Protein AF-A0A7G2CR40-F1 (afdb_monomer)

pLDDT: mean 82.31, std 11.72, range [41.19, 93.94]

Sequence (150 aa):
MSWVCADCEYENEEADATCAACEAPKPVAAPTAEDDEYHQFKVGEILECADVPNAKLKHLKVRVEAETVLDVVTAATNVAVGQRVVIACEGAVVKGETVVKTNVKGVPSRGMVCDSTMLGWAGGGAGAAVVLPDSYAIGTRPPASRPRPQ

Radius of gyration: 20.66 Å; Cα contacts (8 Å, |Δi|>4): 324; chains: 1; bounding box: 52×28×54 Å

Solvent-accessible surface area (backbone atoms only — not comparable to full-atom values): 8732 Å² total; per-residue (Å²): 108,74,45,66,36,92,89,73,67,47,79,32,56,62,86,46,67,39,34,88,86,75,66,46,67,52,85,66,70,72,82,74,80,79,82,50,81,58,45,54,33,23,21,18,33,24,73,39,74,44,75,40,86,99,49,86,34,31,40,30,36,28,32,36,39,100,88,44,71,38,42,28,53,36,69,36,80,76,68,55,63,78,39,30,30,38,32,30,27,60,72,8,50,51,91,86,43,68,37,61,69,45,68,61,94,86,42,66,16,52,33,41,68,34,21,28,60,61,65,70,25,80,85,68,52,82,66,37,47,36,74,50,66,94,84,62,61,62,46,34,71,62,72,89,52,69,80,73,85,129

InterPro domains:
  IPR001876 Zinc finger, RanBP2-type [PS01358] (3-22)
  IPR001876 Zinc finger, RanBP2-type [PS50199] (1-28)
  IPR002547 tRNA-binding domain [PF01588] (41-139)
  IPR002547 tRNA-binding domain [PS50886] (35-143)
  IPR012340 Nucleic acid-binding, OB-fold [G3DSA:2.40.50.140] (36-145)
  IPR012340 Nucleic acid-binding, OB-fold [SSF50249] (38-141)
  IPR033714 Phenylalanly tRNA synthetase, tRNA-binding-domain [cd02796] (41-140)

Foldseek 3Di:
DWDADPVPRDTHDPPDQADPPPRHGGPPPPPDCPPPLQVQKWWWFFADWAQDPPDCKIWTFTHQDPPDTFTAIANAPQDDHGWIFIWRFQQRAFPNDGDHFDQDPNGTHRTYQDFCVSLVEDDGDPRHTQTDDPVDDRNDTDDSYRDDDD

Structure (mmCIF, N/CA/C/O backbone):
data_AF-A0A7G2CR40-F1
#
_entry.id   AF-A0A7G2CR40-F1
#
loop_
_atom_site.group_PDB
_atom_site.id
_atom_site.type_symbol
_atom_site.label_atom_id
_atom_site.label_alt_id
_atom_site.label_comp_id
_atom_site.label_asym_id
_atom_site.label_entity_id
_atom_site.label_seq_id
_atom_site.pdbx_PDB_ins_code
_atom_site.Cartn_x
_atom_site.Cartn_y
_atom_site.Cartn_z
_atom_site.occupancy
_atom_site.B_iso_or_equiv
_atom_site.auth_seq_id
_atom_site.auth_comp_id
_atom_site.auth_asym_id
_atom_site.auth_atom_id
_atom_site.pdbx_PDB_model_num
ATOM 1 N N . MET A 1 1 ? 32.238 3.620 -23.201 1.00 68.00 1 MET A N 1
ATOM 2 C CA . MET A 1 1 ? 32.963 2.533 -22.513 1.00 68.00 1 MET A CA 1
ATOM 3 C C . MET A 1 1 ? 32.788 1.238 -23.311 1.00 68.00 1 MET A C 1
ATOM 5 O O . MET A 1 1 ? 31.674 0.951 -23.719 1.00 68.00 1 MET A O 1
ATOM 9 N N . SER A 1 2 ? 33.845 0.476 -23.609 1.00 84.44 2 SER A N 1
ATOM 10 C CA . SER A 1 2 ? 33.712 -0.813 -24.319 1.00 84.44 2 SER A CA 1
ATOM 11 C C . SER A 1 2 ? 33.148 -1.906 -23.400 1.00 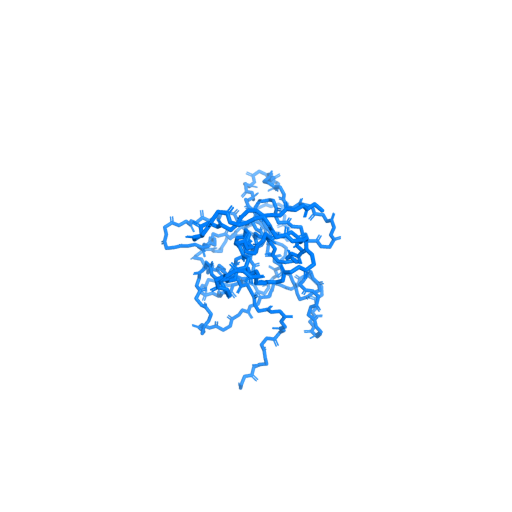84.44 2 SER A C 1
ATOM 13 O O . SER A 1 2 ? 33.304 -1.833 -22.180 1.00 84.44 2 SER A O 1
ATOM 15 N N . TRP A 1 3 ? 32.465 -2.905 -23.969 1.00 85.12 3 TRP A N 1
ATOM 16 C CA . TRP A 1 3 ? 31.963 -4.072 -23.234 1.00 85.12 3 TRP A CA 1
ATOM 17 C C . TRP A 1 3 ? 32.470 -5.373 -23.853 1.00 85.12 3 TRP A C 1
ATOM 19 O O . TRP A 1 3 ? 32.533 -5.514 -25.071 1.00 85.12 3 TRP A O 1
ATOM 29 N N . VAL A 1 4 ? 32.818 -6.339 -23.006 1.00 89.19 4 VAL A N 1
ATOM 30 C CA . VAL A 1 4 ? 33.308 -7.652 -23.441 1.00 89.19 4 VAL A CA 1
ATOM 31 C C . VAL A 1 4 ? 32.131 -8.611 -23.543 1.00 89.19 4 VAL A C 1
ATOM 33 O O . VAL A 1 4 ? 31.333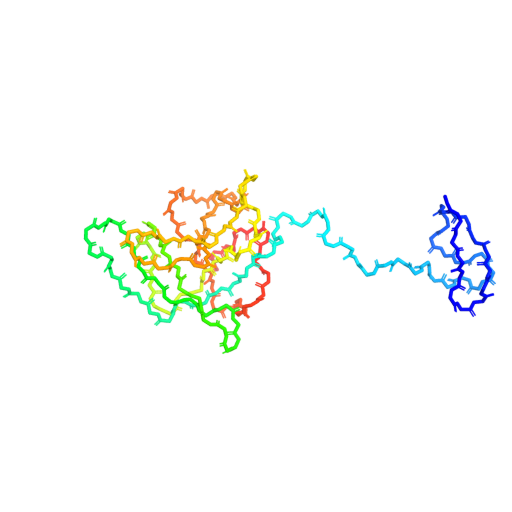 -8.735 -22.610 1.00 89.19 4 VAL A O 1
ATOM 36 N N . CYS 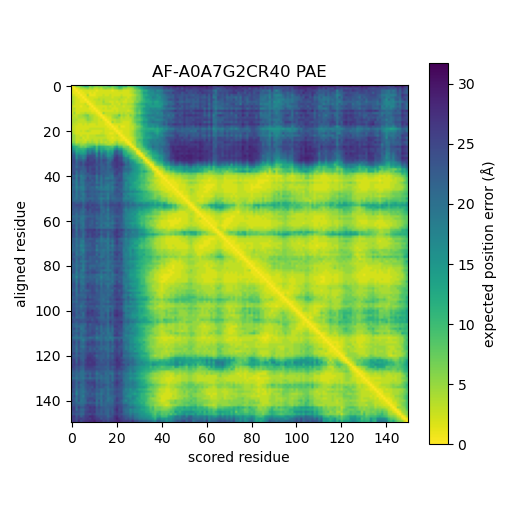A 1 5 ? 32.005 -9.283 -24.682 1.00 86.56 5 CYS A N 1
ATOM 37 C CA . CYS A 1 5 ? 30.981 -10.294 -24.881 1.00 86.56 5 CYS A CA 1
ATOM 38 C C . CYS A 1 5 ? 31.231 -11.507 -23.982 1.00 86.56 5 CYS A C 1
ATOM 40 O O . CYS A 1 5 ? 32.312 -12.082 -24.002 1.00 86.56 5 CYS A O 1
ATOM 42 N N . ALA A 1 6 ? 30.217 -11.933 -23.230 1.00 83.38 6 ALA A N 1
ATOM 43 C CA . ALA A 1 6 ? 30.316 -13.112 -22.369 1.00 83.38 6 ALA A CA 1
ATOM 44 C C . ALA A 1 6 ? 30.381 -14.439 -23.152 1.00 83.38 6 ALA A C 1
ATOM 46 O O . ALA A 1 6 ? 30.794 -15.448 -22.591 1.00 83.38 6 ALA A O 1
ATOM 47 N N . ASP A 1 7 ? 29.966 -14.434 -24.423 1.00 85.94 7 ASP A N 1
ATOM 48 C CA . ASP A 1 7 ? 29.874 -15.636 -25.260 1.00 85.94 7 ASP A CA 1
ATOM 49 C C . ASP A 1 7 ? 31.147 -15.873 -26.089 1.00 85.94 7 ASP A C 1
ATOM 51 O O . ASP A 1 7 ? 31.558 -17.009 -26.305 1.00 85.94 7 ASP A O 1
ATOM 55 N N . CYS A 1 8 ? 31.795 -14.794 -26.543 1.00 90.38 8 CYS A N 1
ATOM 56 C CA . CYS A 1 8 ? 32.958 -14.877 -27.433 1.00 90.38 8 CYS A CA 1
ATOM 57 C C . CYS A 1 8 ? 34.149 -14.001 -27.022 1.00 90.38 8 CYS A C 1
ATOM 59 O O . CYS A 1 8 ? 35.099 -13.879 -27.790 1.00 90.38 8 CYS A O 1
ATOM 61 N N . GLU A 1 9 ? 34.088 -13.358 -25.852 1.00 85.75 9 GLU A N 1
ATOM 62 C CA . GLU A 1 9 ? 35.146 -12.497 -25.292 1.00 85.75 9 GLU A CA 1
ATOM 63 C C . GLU A 1 9 ? 35.552 -11.310 -26.185 1.00 85.75 9 GLU A C 1
ATOM 65 O O . GLU A 1 9 ? 36.532 -10.618 -25.919 1.00 85.75 9 GLU A O 1
ATOM 70 N N . TYR A 1 10 ? 34.774 -11.026 -27.231 1.00 88.00 10 TYR A N 1
ATOM 71 C CA . TYR A 1 10 ? 35.026 -9.918 -28.140 1.00 88.00 10 TYR A CA 1
ATOM 72 C C . TYR A 1 10 ? 34.745 -8.572 -27.463 1.00 88.00 10 TYR A C 1
ATOM 74 O O . TYR A 1 10 ? 33.729 -8.410 -26.781 1.00 88.00 10 TYR A O 1
ATOM 82 N N . GLU A 1 11 ? 35.625 -7.598 -27.680 1.00 90.31 11 GLU A N 1
ATOM 83 C CA . GLU A 1 11 ? 35.472 -6.222 -27.207 1.00 90.31 11 GLU A CA 1
ATOM 84 C C . GLU A 1 11 ? 34.574 -5.427 -28.163 1.00 90.31 11 GLU A C 1
ATOM 86 O O . GLU A 1 11 ? 34.923 -5.198 -29.316 1.00 90.31 11 GLU A O 1
ATOM 91 N N . ASN A 1 12 ? 33.414 -4.994 -27.679 1.00 87.19 12 ASN A N 1
ATOM 92 C CA . ASN A 1 12 ? 32.410 -4.254 -28.444 1.00 87.19 12 ASN A CA 1
ATOM 93 C C . ASN A 1 12 ? 32.346 -2.791 -27.992 1.00 87.19 12 ASN A C 1
ATOM 95 O O . ASN A 1 12 ? 32.724 -2.458 -26.860 1.00 87.19 12 ASN A O 1
ATOM 99 N N . GLU A 1 13 ? 31.807 -1.915 -28.839 1.00 85.38 13 GLU A N 1
ATOM 100 C CA . GLU A 1 13 ? 31.598 -0.515 -28.489 1.00 85.38 13 GLU A CA 1
ATOM 101 C C . GLU A 1 13 ? 30.340 -0.353 -27.623 1.00 85.38 13 GLU A C 1
ATOM 103 O O . GLU A 1 13 ? 29.418 -1.168 -27.639 1.00 85.38 13 GLU A O 1
ATOM 108 N N . GLU A 1 14 ? 30.268 0.717 -26.825 1.00 78.38 14 GLU A N 1
ATOM 109 C CA . GLU A 1 14 ? 29.110 0.948 -25.945 1.00 78.38 14 GLU A CA 1
ATOM 110 C C . GLU A 1 14 ? 27.791 1.027 -26.716 1.00 78.38 14 GLU A C 1
ATOM 112 O O . GLU A 1 14 ? 26.762 0.579 -26.204 1.00 78.38 14 GLU A O 1
ATOM 117 N N . ALA A 1 15 ? 27.866 1.609 -27.918 1.00 79.44 15 ALA A N 1
ATOM 118 C CA . ALA A 1 15 ? 26.753 1.841 -28.824 1.00 79.44 15 ALA A CA 1
ATOM 119 C C . ALA A 1 15 ? 26.214 0.545 -29.446 1.00 79.44 15 ALA A C 1
ATOM 121 O O . ALA A 1 15 ? 25.075 0.532 -29.914 1.00 79.44 15 ALA A O 1
ATOM 122 N N . ASP A 1 16 ? 26.990 -0.541 -29.418 1.00 80.75 16 ASP A N 1
ATOM 123 C CA . ASP A 1 16 ? 26.570 -1.826 -29.957 1.00 80.75 16 ASP A CA 1
ATOM 124 C C . ASP A 1 16 ? 25.613 -2.526 -28.989 1.00 80.75 16 ASP A C 1
ATOM 126 O O . ASP A 1 16 ? 25.963 -2.873 -27.856 1.00 80.75 16 ASP A O 1
ATOM 130 N N . ALA A 1 17 ? 24.380 -2.748 -29.448 1.00 81.19 17 ALA A N 1
ATOM 131 C CA . ALA A 1 17 ? 23.365 -3.503 -28.712 1.00 81.19 17 ALA A CA 1
ATOM 132 C C . ALA A 1 17 ? 23.602 -5.025 -28.763 1.00 81.19 17 ALA A C 1
ATOM 134 O O . ALA A 1 17 ? 23.091 -5.769 -27.923 1.00 81.19 17 ALA A O 1
ATOM 135 N N . THR A 1 18 ? 24.383 -5.488 -29.737 1.00 86.31 18 THR A N 1
ATOM 136 C CA . THR A 1 18 ? 24.735 -6.892 -29.969 1.00 86.31 18 THR A CA 1
ATOM 137 C C . THR A 1 18 ? 26.222 -7.013 -30.230 1.00 86.31 18 THR A C 1
ATOM 139 O O . THR A 1 18 ? 26.859 -6.072 -30.689 1.00 86.31 18 THR A O 1
ATOM 142 N N . CYS A 1 19 ? 26.783 -8.183 -29.966 1.00 89.00 19 CYS A N 1
ATOM 143 C CA . CYS A 1 19 ? 28.178 -8.435 -30.226 1.00 89.00 19 CYS A CA 1
ATOM 144 C C . CYS A 1 19 ? 28.449 -8.406 -31.732 1.00 89.00 19 CYS A C 1
ATOM 146 O O . CYS A 1 19 ? 27.795 -9.123 -32.487 1.00 89.00 19 CYS A O 1
ATOM 148 N N . ALA A 1 20 ? 29.446 -7.637 -32.162 1.00 89.25 20 ALA A N 1
ATOM 149 C CA . ALA A 1 20 ? 29.825 -7.535 -33.569 1.00 89.25 20 ALA A CA 1
ATOM 150 C C . ALA A 1 20 ? 30.398 -8.849 -34.143 1.00 89.25 20 ALA A C 1
ATOM 152 O O . ALA A 1 20 ? 30.414 -9.029 -35.358 1.00 89.25 20 ALA A O 1
ATOM 153 N N . ALA A 1 21 ? 30.864 -9.768 -33.287 1.00 89.25 21 ALA A N 1
ATOM 154 C CA . ALA A 1 21 ? 31.472 -11.035 -33.699 1.00 89.25 21 ALA A CA 1
ATOM 155 C C . ALA A 1 21 ? 30.500 -12.226 -33.714 1.00 89.25 21 ALA A C 1
ATOM 157 O O . ALA A 1 21 ? 30.623 -13.093 -34.576 1.00 89.25 21 ALA A O 1
ATOM 158 N N . CYS A 1 22 ? 29.561 -12.298 -32.767 1.00 89.81 22 CYS A N 1
ATOM 159 C CA . CYS A 1 22 ? 28.666 -13.454 -32.622 1.00 89.81 22 CYS A CA 1
ATOM 160 C C . CYS A 1 22 ? 27.173 -13.104 -32.615 1.00 89.81 22 CYS A C 1
ATOM 162 O O . CYS A 1 22 ? 26.354 -13.984 -32.368 1.00 89.81 22 CYS A O 1
ATOM 164 N N . GLU A 1 23 ? 26.815 -11.833 -32.824 1.00 84.62 23 GLU A N 1
ATOM 165 C CA . GLU A 1 23 ? 25.438 -11.317 -32.765 1.00 84.62 23 GLU A CA 1
ATOM 166 C C . GLU A 1 23 ? 24.725 -11.543 -31.414 1.00 84.62 23 GLU A C 1
ATOM 168 O O . GLU A 1 23 ? 23.549 -11.207 -31.265 1.00 84.62 23 GLU A O 1
ATOM 173 N N . ALA A 1 24 ? 25.424 -12.048 -30.388 1.00 82.44 24 ALA A N 1
ATOM 174 C CA . ALA A 1 24 ? 24.858 -12.231 -29.057 1.00 82.44 24 ALA A CA 1
ATOM 175 C C . ALA A 1 24 ? 24.471 -10.875 -28.446 1.00 82.44 24 ALA A C 1
ATOM 177 O O . ALA A 1 24 ? 25.233 -9.912 -28.564 1.00 82.44 24 ALA A O 1
ATOM 178 N N . PRO A 1 25 ? 23.319 -10.760 -27.768 1.00 81.44 25 PRO A N 1
ATOM 179 C CA . PRO A 1 25 ? 22.909 -9.502 -27.161 1.00 81.44 25 PRO A CA 1
ATOM 180 C C . PRO A 1 25 ? 23.926 -9.050 -26.113 1.00 81.44 25 PRO A C 1
ATOM 182 O O . PRO A 1 25 ? 24.482 -9.867 -25.372 1.00 81.44 25 PRO A O 1
ATOM 185 N N . LYS A 1 26 ? 24.150 -7.735 -26.026 1.00 81.69 26 LYS A N 1
ATOM 186 C CA . LYS A 1 26 ? 24.916 -7.143 -24.930 1.00 81.69 26 LYS A CA 1
ATOM 187 C C . LYS A 1 26 ? 24.342 -7.648 -23.608 1.00 81.69 26 LYS A C 1
ATOM 189 O O . LYS A 1 26 ? 23.118 -7.583 -23.449 1.00 81.69 26 LYS A O 1
ATOM 194 N N . PRO A 1 27 ? 25.170 -8.130 -22.659 1.00 68.81 27 PRO A N 1
ATOM 195 C CA . PRO A 1 27 ? 24.720 -8.416 -21.311 1.00 68.81 27 PRO A CA 1
ATOM 196 C C . PRO A 1 27 ? 24.371 -7.076 -20.667 1.00 68.81 27 PRO A C 1
ATOM 198 O O . PRO A 1 27 ? 25.163 -6.454 -19.963 1.00 68.81 27 PRO A O 1
ATOM 201 N N . VAL A 1 28 ? 23.174 -6.585 -20.974 1.00 60.03 28 VAL A N 1
ATOM 202 C CA . VAL A 1 28 ? 22.522 -5.569 -20.177 1.00 60.03 28 VAL A CA 1
ATOM 203 C C . VAL A 1 28 ? 22.338 -6.230 -18.824 1.00 60.03 28 VAL A C 1
ATOM 205 O O . VAL A 1 28 ? 21.690 -7.274 -18.713 1.00 60.03 28 VAL A O 1
ATOM 208 N N . ALA A 1 29 ? 22.997 -5.680 -17.804 1.00 50.25 29 ALA A N 1
ATOM 209 C CA . ALA A 1 29 ? 22.642 -5.988 -16.432 1.00 50.25 29 ALA A CA 1
ATOM 210 C C . ALA A 1 29 ? 21.109 -5.968 -16.367 1.00 50.25 29 ALA A C 1
ATOM 212 O O . ALA A 1 29 ? 20.497 -5.039 -16.904 1.00 50.25 29 ALA A O 1
ATOM 213 N N . ALA A 1 30 ? 20.514 -7.042 -15.832 1.00 46.44 30 ALA A N 1
ATOM 214 C CA . ALA A 1 30 ? 19.071 -7.169 -15.652 1.00 46.44 30 ALA A CA 1
ATOM 215 C C . ALA A 1 30 ? 18.487 -5.802 -15.272 1.00 46.44 30 ALA A C 1
ATOM 217 O O . ALA A 1 30 ? 19.122 -5.137 -14.451 1.00 46.44 30 ALA A O 1
ATOM 218 N N . PRO A 1 31 ? 17.362 -5.379 -15.883 1.00 43.31 31 PRO A N 1
ATOM 219 C CA . PRO A 1 31 ? 16.895 -3.994 -15.863 1.00 43.31 31 PRO A CA 1
ATOM 220 C C . PRO A 1 31 ? 17.088 -3.409 -14.469 1.00 43.31 31 PRO A C 1
ATOM 222 O O . PRO A 1 31 ? 16.427 -3.842 -13.521 1.00 43.31 31 PRO A O 1
ATOM 225 N N . THR A 1 32 ? 18.063 -2.507 -14.321 1.00 41.19 32 THR A N 1
ATOM 226 C CA . THR A 1 32 ? 18.285 -1.850 -13.044 1.00 41.19 32 THR A CA 1
ATOM 227 C C . THR A 1 32 ? 17.035 -1.028 -12.793 1.00 41.19 32 THR A C 1
ATOM 229 O O . THR A 1 32 ? 16.621 -0.203 -13.608 1.00 41.19 32 THR A O 1
ATOM 232 N N . ALA A 1 33 ? 16.348 -1.358 -11.705 1.00 47.09 33 ALA A N 1
ATOM 233 C CA . ALA A 1 33 ? 15.106 -0.741 -11.274 1.00 47.09 33 ALA A CA 1
ATOM 234 C C . ALA A 1 33 ? 15.358 0.688 -10.755 1.00 47.09 33 ALA A C 1
ATOM 236 O O . ALA A 1 33 ? 15.003 1.000 -9.623 1.00 47.09 33 ALA A O 1
ATOM 237 N N . GLU A 1 34 ? 16.025 1.528 -11.547 1.00 43.25 34 GLU A N 1
ATOM 238 C CA . GLU A 1 34 ? 16.507 2.855 -11.148 1.00 43.25 34 GLU A CA 1
ATOM 239 C C . GLU A 1 34 ? 15.637 4.015 -11.656 1.00 43.25 34 GLU A C 1
ATOM 241 O O . GLU A 1 34 ? 15.962 5.162 -11.392 1.00 43.25 34 GLU A O 1
ATOM 246 N N . ASP A 1 35 ? 14.482 3.749 -12.275 1.00 44.81 35 ASP A N 1
ATOM 247 C CA . ASP A 1 35 ? 13.470 4.789 -12.557 1.00 44.81 35 ASP A CA 1
ATOM 248 C C . ASP A 1 35 ? 12.039 4.276 -12.327 1.00 44.81 35 ASP A C 1
ATOM 250 O O . ASP A 1 35 ? 11.079 4.632 -13.006 1.00 44.81 35 ASP A O 1
ATOM 254 N N . ASP A 1 36 ? 11.877 3.343 -11.387 1.00 54.97 36 ASP A N 1
ATOM 255 C CA . ASP A 1 36 ? 10.563 2.783 -11.113 1.00 54.97 36 ASP A CA 1
ATOM 256 C C . ASP A 1 36 ? 9.860 3.646 -10.057 1.00 54.97 36 ASP A C 1
ATOM 258 O O . ASP A 1 36 ? 10.100 3.508 -8.860 1.00 54.97 36 ASP A O 1
ATOM 262 N N . GLU A 1 37 ? 8.967 4.537 -10.496 1.00 58.78 37 GLU A N 1
ATOM 263 C CA . GLU A 1 37 ? 8.118 5.390 -9.636 1.00 58.78 37 GLU A CA 1
ATOM 264 C C . GLU A 1 37 ? 7.302 4.575 -8.596 1.00 58.78 37 GLU A C 1
ATOM 266 O O . GLU A 1 37 ? 6.765 5.122 -7.636 1.00 58.78 37 GLU A O 1
ATOM 271 N N . TYR A 1 38 ? 7.261 3.242 -8.744 1.00 64.69 38 TYR A N 1
ATOM 272 C CA . TYR A 1 38 ? 6.631 2.289 -7.830 1.00 64.69 38 TYR A CA 1
ATOM 273 C C . TYR A 1 38 ? 7.617 1.308 -7.170 1.00 64.69 38 TYR A C 1
ATOM 275 O O . TYR A 1 38 ? 7.213 0.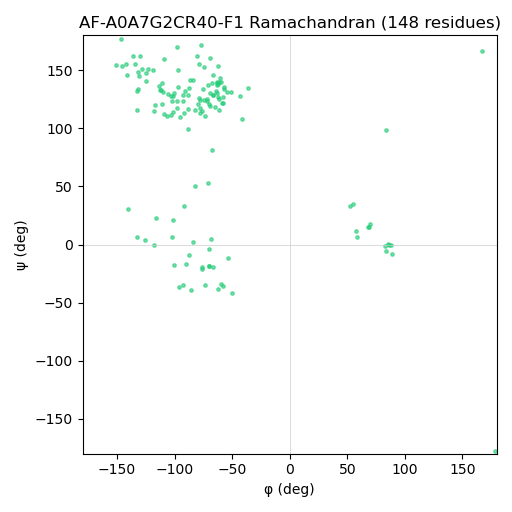233 -6.709 1.00 64.69 38 TYR A O 1
ATOM 283 N N . HIS A 1 39 ? 8.904 1.651 -7.081 1.00 70.88 39 HIS A N 1
ATOM 284 C CA . HIS A 1 39 ? 9.892 0.838 -6.377 1.00 70.88 39 HIS A CA 1
ATOM 285 C C . HIS A 1 39 ? 9.467 0.646 -4.907 1.00 70.88 39 HIS A C 1
ATOM 287 O O . HIS A 1 39 ? 9.173 1.614 -4.212 1.00 70.88 39 HIS A O 1
ATOM 293 N N . GLN A 1 40 ? 9.401 -0.606 -4.433 1.00 83.44 40 GLN A N 1
ATOM 294 C CA . GLN A 1 40 ? 8.891 -1.002 -3.100 1.00 83.44 40 GLN A CA 1
ATOM 295 C C . GLN A 1 40 ? 7.376 -0.811 -2.850 1.00 83.44 40 GLN A C 1
ATOM 297 O O . GLN A 1 40 ? 6.921 -0.926 -1.708 1.00 83.44 40 GLN A O 1
ATOM 302 N N . PHE A 1 41 ? 6.555 -0.598 -3.882 1.00 89.25 41 PHE A N 1
ATOM 303 C CA . PHE A 1 41 ? 5.098 -0.651 -3.733 1.00 89.25 41 PHE A CA 1
ATOM 304 C C . PHE A 1 41 ? 4.585 -2.064 -4.001 1.00 89.25 41 PHE A C 1
ATOM 306 O O . PHE A 1 41 ? 4.909 -2.679 -5.018 1.00 89.25 41 PHE A O 1
ATOM 313 N N . LYS A 1 42 ? 3.738 -2.567 -3.104 1.00 91.19 42 LYS A N 1
ATOM 314 C CA . LYS A 1 42 ? 3.150 -3.904 -3.204 1.00 91.19 42 LYS A CA 1
ATOM 315 C C . LYS A 1 42 ? 1.644 -3.851 -2.991 1.00 91.19 42 LYS A C 1
ATOM 317 O O . LYS A 1 42 ? 1.138 -3.069 -2.186 1.00 91.19 42 LYS A O 1
ATOM 322 N N . VAL A 1 43 ? 0.921 -4.712 -3.697 1.00 92.25 43 VAL A N 1
ATOM 323 C CA . VAL A 1 43 ? -0.484 -4.994 -3.398 1.00 92.25 43 VAL A CA 1
ATOM 324 C C . VAL A 1 43 ? -0.544 -5.806 -2.110 1.00 92.25 43 VAL A C 1
ATOM 326 O O . VAL A 1 43 ? 0.071 -6.864 -2.015 1.00 92.25 43 VAL A O 1
ATOM 329 N N . GLY A 1 44 ? -1.277 -5.314 -1.120 1.00 92.75 44 GLY A N 1
ATOM 330 C CA . GLY A 1 44 ? -1.475 -5.979 0.155 1.00 92.75 44 GLY A CA 1
ATOM 331 C C . GLY A 1 44 ? -2.947 -6.204 0.474 1.00 92.75 44 GLY A C 1
ATOM 332 O O . GLY A 1 44 ? -3.802 -5.440 0.052 1.00 92.75 44 GLY A O 1
ATOM 333 N N . GLU A 1 45 ? -3.261 -7.247 1.228 1.00 93.56 45 GLU A N 1
ATOM 334 C CA . GLU A 1 45 ? -4.621 -7.573 1.664 1.00 93.56 45 GLU A CA 1
ATOM 335 C C . GLU A 1 45 ? -4.810 -7.239 3.141 1.00 93.56 45 GLU A C 1
ATOM 337 O O . GLU A 1 45 ? -4.011 -7.646 3.984 1.00 93.56 45 GLU A O 1
ATOM 342 N N . ILE A 1 46 ? -5.873 -6.508 3.473 1.00 93.94 46 ILE A N 1
ATOM 343 C CA . ILE A 1 46 ? -6.195 -6.160 4.857 1.00 93.94 46 ILE A CA 1
ATOM 344 C C . ILE A 1 46 ? -6.738 -7.403 5.566 1.00 93.94 46 ILE A C 1
ATOM 346 O O . ILE A 1 46 ? -7.853 -7.841 5.300 1.00 93.94 46 ILE A O 1
ATOM 350 N N . LEU A 1 47 ? -5.972 -7.941 6.509 1.00 93.25 47 LEU A N 1
ATOM 351 C CA . LEU A 1 47 ? -6.381 -9.062 7.354 1.00 93.25 47 LEU A CA 1
ATOM 352 C C . LEU A 1 47 ? -7.170 -8.601 8.576 1.00 93.25 47 LEU A C 1
ATOM 354 O O . LEU A 1 47 ? -8.131 -9.247 8.978 1.00 93.25 47 LEU A O 1
ATOM 358 N N . GLU A 1 48 ? -6.760 -7.484 9.175 1.00 92.81 48 GLU A N 1
ATOM 359 C CA . GLU A 1 48 ? -7.373 -6.952 10.391 1.00 92.81 48 GL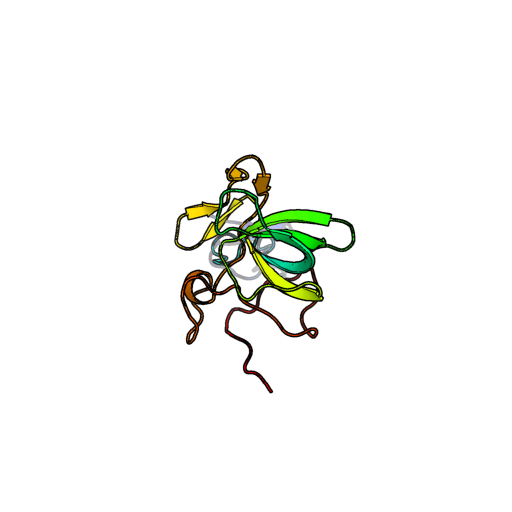U A CA 1
ATOM 360 C C . GLU A 1 48 ? -7.452 -5.426 10.319 1.00 92.81 48 GLU A C 1
ATOM 362 O O . GLU A 1 48 ? -6.569 -4.770 9.764 1.00 92.81 48 GLU A O 1
ATOM 367 N N . CYS A 1 49 ? -8.514 -4.868 10.897 1.00 92.44 49 CYS A N 1
ATOM 368 C CA . CYS A 1 49 ? -8.774 -3.435 10.991 1.00 92.44 49 CYS A CA 1
ATOM 369 C C . CYS A 1 49 ? -9.174 -3.102 12.431 1.00 92.44 49 CYS A C 1
ATOM 371 O O . CYS A 1 49 ? -10.228 -3.538 12.893 1.00 92.44 49 CYS A O 1
ATOM 373 N N . ALA A 1 50 ? -8.360 -2.303 13.114 1.00 90.25 50 ALA A N 1
ATOM 374 C CA . ALA A 1 50 ? -8.611 -1.798 14.457 1.00 90.25 50 ALA A CA 1
ATOM 375 C C . ALA A 1 50 ? -8.539 -0.266 14.476 1.00 90.25 50 ALA A C 1
ATOM 377 O O . ALA A 1 50 ? -7.765 0.345 13.742 1.00 90.25 50 ALA A O 1
ATOM 378 N N . ASP A 1 51 ? -9.331 0.381 15.323 1.00 88.56 51 ASP A N 1
ATOM 379 C CA . ASP A 1 51 ? -9.281 1.832 15.500 1.00 88.56 51 ASP A CA 1
ATOM 380 C C . ASP A 1 51 ? -8.231 2.205 16.555 1.00 88.56 51 ASP A C 1
ATOM 382 O O . ASP A 1 51 ? -8.155 1.595 17.623 1.00 88.56 51 ASP A O 1
ATOM 386 N N . VAL A 1 52 ? -7.405 3.213 16.260 1.00 85.12 52 VAL A N 1
ATOM 387 C CA . VAL A 1 52 ? -6.363 3.666 17.188 1.00 85.12 52 VAL A CA 1
ATOM 388 C C . VAL A 1 52 ? -6.995 4.566 18.256 1.00 85.12 52 VAL A C 1
ATOM 390 O O . VAL A 1 52 ? -7.547 5.619 17.920 1.00 85.12 52 VAL A O 1
ATOM 393 N N . PRO A 1 53 ? -6.898 4.225 19.554 1.00 78.50 53 PRO A N 1
ATOM 394 C CA . PRO A 1 53 ? -7.421 5.081 20.611 1.00 78.50 53 PRO A CA 1
ATOM 395 C C . PRO A 1 53 ? -6.680 6.426 20.620 1.00 78.50 53 PRO A C 1
ATOM 397 O O . PRO A 1 53 ? -5.457 6.480 20.509 1.00 78.50 53 PRO A O 1
ATOM 400 N N . ASN A 1 54 ? -7.417 7.529 20.784 1.00 75.06 54 ASN A N 1
ATOM 401 C CA . ASN A 1 54 ? -6.896 8.908 20.793 1.00 75.06 54 ASN A CA 1
ATOM 402 C C . ASN A 1 54 ? -6.382 9.451 19.442 1.00 75.06 54 ASN A C 1
ATOM 404 O O . ASN A 1 54 ? -5.672 10.462 19.414 1.00 75.06 54 ASN A O 1
ATOM 408 N N . ALA A 1 55 ? -6.749 8.832 18.317 1.00 81.12 55 ALA A N 1
ATOM 409 C CA . ALA A 1 55 ? -6.490 9.372 16.985 1.00 81.12 55 ALA A CA 1
ATOM 410 C C . ALA A 1 55 ? -7.625 9.028 16.009 1.00 81.12 55 ALA A C 1
ATOM 412 O O . ALA A 1 55 ? -8.292 8.012 16.149 1.00 81.12 55 ALA A O 1
ATOM 413 N N . LYS A 1 56 ? -7.827 9.853 14.974 1.00 84.12 56 LYS A N 1
ATOM 414 C CA . LYS A 1 56 ? -8.700 9.509 13.834 1.00 84.12 56 LYS A CA 1
ATOM 415 C C . LYS A 1 56 ? -7.940 8.641 12.822 1.00 84.12 56 LYS A C 1
ATOM 417 O O . LYS A 1 56 ? -7.864 8.983 11.648 1.00 84.12 56 LYS A O 1
ATOM 422 N N . LEU A 1 57 ? -7.297 7.584 13.310 1.00 89.00 57 LEU A N 1
ATOM 423 C CA . LEU A 1 57 ? -6.447 6.685 12.533 1.00 89.00 57 LEU A CA 1
ATOM 424 C C . LEU A 1 57 ? -6.878 5.240 12.778 1.00 89.00 57 LEU A C 1
ATOM 426 O O . LEU A 1 57 ? -7.353 4.901 13.862 1.00 89.00 57 LEU A O 1
ATOM 430 N N . LYS A 1 58 ? -6.666 4.390 11.782 1.00 90.19 58 LYS A N 1
ATOM 431 C CA . LYS A 1 58 ? -6.913 2.953 11.844 1.00 90.19 58 LYS A CA 1
ATOM 432 C C . LYS A 1 58 ? -5.591 2.208 11.775 1.00 90.19 58 LYS A C 1
ATOM 434 O O . LYS A 1 58 ? -4.748 2.510 10.933 1.00 90.19 58 LYS A O 1
ATOM 439 N N . HIS A 1 59 ? -5.417 1.242 12.664 1.00 91.44 59 HIS A N 1
ATOM 440 C CA . HIS A 1 59 ? -4.356 0.251 12.611 1.00 91.44 59 HIS A CA 1
ATOM 441 C C . HIS A 1 59 ? -4.849 -0.923 11.775 1.00 91.44 59 HIS A C 1
ATOM 443 O O . HIS A 1 59 ? -5.829 -1.585 12.109 1.00 91.44 59 HIS A O 1
ATOM 449 N N . LEU A 1 60 ? -4.179 -1.151 10.658 1.00 93.00 60 LEU A N 1
ATOM 450 C CA . LEU A 1 60 ? -4.453 -2.241 9.747 1.00 93.00 60 LEU A CA 1
ATOM 451 C C . LEU A 1 60 ? -3.309 -3.246 9.805 1.00 93.00 60 LEU A C 1
ATOM 453 O O . LEU A 1 60 ? -2.139 -2.858 9.800 1.00 93.00 60 LEU A O 1
ATOM 457 N N . LYS A 1 61 ? -3.642 -4.535 9.783 1.00 93.19 61 LYS A N 1
ATOM 458 C CA . LYS A 1 61 ? -2.671 -5.572 9.429 1.00 93.19 61 LYS A CA 1
ATOM 459 C C . LYS A 1 61 ? -2.853 -5.930 7.977 1.00 93.19 61 LYS A C 1
ATOM 461 O O . LYS A 1 61 ? -3.912 -6.422 7.594 1.00 93.19 61 LYS A O 1
ATOM 466 N N . VAL A 1 62 ? -1.824 -5.682 7.182 1.00 93.62 62 VAL A N 1
ATOM 467 C CA . VAL A 1 62 ? -1.872 -5.877 5.740 1.00 93.62 62 VAL A CA 1
ATOM 468 C C . VAL A 1 62 ? -0.870 -6.947 5.348 1.00 93.62 62 VAL A C 1
ATOM 470 O O . VAL A 1 62 ? 0.329 -6.822 5.592 1.00 93.62 62 VAL A O 1
ATOM 473 N N . ARG A 1 63 ? -1.363 -8.023 4.745 1.00 93.06 63 ARG A N 1
ATOM 474 C CA . ARG A 1 63 ? -0.541 -9.073 4.157 1.00 93.06 63 ARG A CA 1
ATOM 475 C C . ARG A 1 63 ? 0.020 -8.565 2.843 1.00 93.06 63 ARG A C 1
ATOM 477 O O . ARG A 1 63 ? -0.754 -8.3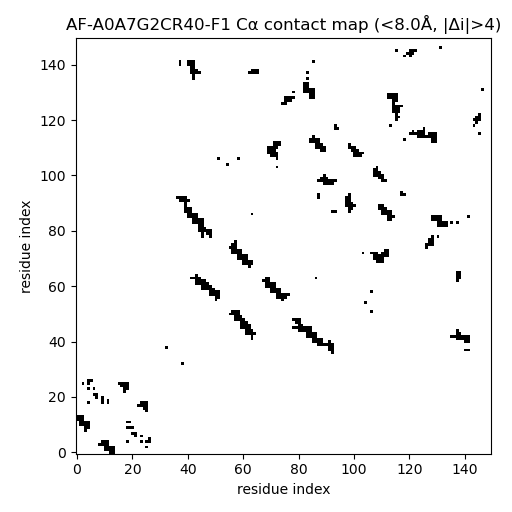29 1.928 1.00 93.06 63 ARG A O 1
ATOM 484 N N . VAL A 1 64 ? 1.335 -8.412 2.743 1.00 89.94 64 VAL A N 1
ATOM 485 C CA . VAL A 1 64 ? 2.000 -7.984 1.503 1.00 89.94 64 VAL A CA 1
ATOM 486 C C . VAL A 1 64 ? 2.613 -9.143 0.733 1.00 89.94 64 VAL A C 1
ATOM 488 O O . VAL A 1 64 ? 2.858 -8.979 -0.445 1.00 89.94 64 VAL A O 1
ATOM 491 N N . GLU A 1 65 ? 2.833 -10.307 1.349 1.00 87.06 65 GLU A N 1
ATOM 492 C CA . GLU A 1 65 ? 3.259 -11.550 0.679 1.00 87.06 65 GLU A CA 1
ATOM 493 C C . GLU A 1 65 ? 2.653 -12.763 1.398 1.00 87.06 65 GLU A C 1
ATOM 495 O O . GLU A 1 65 ? 1.993 -12.595 2.421 1.00 87.06 65 GLU A O 1
ATOM 500 N N . ALA A 1 66 ? 2.872 -13.984 0.895 1.00 80.81 66 ALA A N 1
ATOM 501 C CA . ALA A 1 66 ? 2.266 -15.206 1.441 1.00 80.81 66 ALA A CA 1
ATOM 502 C C . ALA A 1 66 ? 2.426 -15.346 2.971 1.00 80.81 66 ALA A C 1
ATOM 504 O O . ALA A 1 66 ? 1.461 -15.670 3.663 1.00 80.81 66 ALA A O 1
ATOM 505 N N . GLU A 1 67 ? 3.608 -15.022 3.503 1.00 81.69 67 GLU A N 1
ATOM 506 C CA . GLU A 1 67 ? 3.929 -15.132 4.936 1.00 81.69 67 GLU A CA 1
ATOM 507 C C . GLU A 1 67 ? 4.279 -13.784 5.593 1.00 81.69 67 GLU A C 1
ATOM 509 O O . GLU A 1 67 ? 4.518 -13.714 6.798 1.00 81.69 67 GLU A O 1
ATOM 514 N N . THR A 1 68 ? 4.261 -12.686 4.830 1.00 87.38 68 THR A N 1
ATOM 515 C CA . THR A 1 68 ? 4.672 -11.363 5.318 1.00 87.38 68 THR A CA 1
ATOM 516 C C . THR A 1 68 ? 3.457 -10.490 5.598 1.00 87.38 68 THR A C 1
ATOM 518 O O . THR A 1 68 ? 2.770 -10.031 4.681 1.00 87.38 68 THR A O 1
ATOM 521 N N . VAL A 1 69 ? 3.223 -10.211 6.880 1.00 91.00 69 VAL A N 1
ATOM 522 C CA . VAL A 1 69 ? 2.195 -9.274 7.352 1.00 91.00 69 VAL A CA 1
ATOM 523 C C . VAL A 1 69 ? 2.868 -8.035 7.931 1.00 91.00 69 VAL A C 1
ATOM 525 O O . VAL A 1 69 ? 3.791 -8.136 8.739 1.00 91.00 69 VAL A O 1
ATOM 528 N N . LEU A 1 70 ? 2.398 -6.863 7.513 1.00 91.12 70 LEU A N 1
ATOM 529 C CA . LEU A 1 70 ? 2.874 -5.568 7.977 1.00 91.12 70 LEU A CA 1
ATOM 530 C C . LEU A 1 70 ? 1.783 -4.854 8.770 1.00 91.12 70 LEU A C 1
ATOM 532 O O . LEU A 1 70 ? 0.624 -4.795 8.359 1.00 91.12 70 LEU A O 1
ATOM 536 N N . ASP A 1 71 ? 2.181 -4.261 9.887 1.00 91.69 71 ASP A N 1
ATOM 537 C CA . ASP A 1 71 ? 1.369 -3.288 10.606 1.00 91.69 71 ASP A CA 1
ATOM 538 C C . ASP A 1 71 ? 1.449 -1.941 9.894 1.00 91.69 71 ASP A C 1
ATOM 540 O O . ASP A 1 71 ? 2.540 -1.409 9.675 1.00 91.69 71 ASP A O 1
ATOM 544 N N . VAL A 1 72 ? 0.297 -1.391 9.527 1.00 91.62 72 VAL A N 1
ATOM 545 C CA . VAL A 1 72 ? 0.196 -0.116 8.822 1.00 91.62 72 VAL A CA 1
ATOM 546 C C . VAL A 1 72 ? -0.865 0.736 9.495 1.00 91.62 72 VAL A C 1
ATOM 548 O O . VAL A 1 72 ? -1.978 0.284 9.749 1.00 91.62 72 VAL A O 1
ATOM 551 N N . VAL A 1 73 ? -0.537 1.993 9.771 1.00 90.38 73 VAL A N 1
ATOM 552 C CA . VAL A 1 73 ? -1.501 2.968 10.278 1.00 90.38 73 VAL A CA 1
ATOM 553 C C . VAL A 1 73 ? -1.953 3.851 9.127 1.00 90.38 73 VAL A C 1
ATOM 555 O O . VAL A 1 73 ? -1.132 4.391 8.390 1.00 90.38 73 VAL A O 1
ATOM 558 N N . THR A 1 74 ? -3.262 4.017 8.968 1.00 88.81 74 THR A N 1
ATOM 559 C CA . THR A 1 74 ? -3.834 4.872 7.925 1.00 88.81 74 THR A CA 1
ATOM 560 C C . THR A 1 74 ? -4.895 5.811 8.476 1.00 88.81 74 THR A C 1
ATOM 562 O O . THR A 1 74 ? -5.605 5.490 9.428 1.00 88.81 74 THR A O 1
ATOM 565 N N . ALA A 1 75 ? -5.009 6.986 7.862 1.00 87.94 75 ALA A N 1
ATOM 566 C CA . ALA A 1 75 ? -6.110 7.918 8.094 1.00 87.94 75 ALA A CA 1
ATOM 567 C C . ALA A 1 75 ? -7.320 7.639 7.187 1.00 87.94 75 ALA A C 1
ATOM 569 O O . ALA A 1 75 ? -8.380 8.234 7.377 1.00 87.94 75 ALA A O 1
ATOM 570 N N . ALA A 1 76 ? -7.166 6.751 6.199 1.00 86.75 76 ALA A N 1
ATOM 571 C CA . ALA A 1 76 ? -8.227 6.408 5.270 1.00 86.75 76 ALA A CA 1
ATOM 572 C C . ALA A 1 76 ? -9.403 5.754 6.006 1.00 86.75 76 ALA A C 1
ATOM 574 O O . ALA A 1 76 ? -9.234 4.813 6.780 1.00 86.75 76 ALA A O 1
ATOM 575 N N . THR A 1 77 ? -10.612 6.245 5.747 1.00 83.75 77 THR A N 1
ATOM 576 C CA . THR A 1 77 ? -11.846 5.708 6.340 1.00 83.75 77 THR A CA 1
ATOM 577 C C . THR A 1 77 ? -12.475 4.609 5.489 1.00 83.75 77 THR A C 1
ATOM 579 O O . THR A 1 77 ? -13.295 3.845 5.988 1.00 83.75 77 THR A O 1
ATOM 582 N N . ASN A 1 78 ? -12.074 4.498 4.222 1.00 88.00 78 ASN A N 1
ATOM 583 C CA . ASN A 1 78 ? -12.597 3.558 3.232 1.00 88.00 78 ASN A CA 1
ATOM 584 C C . ASN A 1 78 ? -11.820 2.228 3.187 1.00 88.00 78 ASN A C 1
ATOM 586 O O . ASN A 1 78 ? -11.661 1.648 2.116 1.00 88.00 78 ASN A O 1
ATOM 590 N N . VAL A 1 79 ? -11.317 1.781 4.338 1.00 89.06 79 VAL A N 1
ATOM 591 C CA . VAL A 1 79 ? -10.543 0.544 4.502 1.00 89.06 79 VAL A CA 1
ATOM 592 C C . VAL A 1 79 ? -11.342 -0.475 5.307 1.00 89.06 79 VAL A C 1
ATOM 594 O O . VAL A 1 79 ? -11.903 -0.149 6.354 1.00 89.06 79 VAL A O 1
ATOM 597 N N . ALA A 1 80 ? -11.386 -1.709 4.820 1.00 89.62 80 ALA A N 1
ATOM 598 C CA . ALA A 1 80 ? -12.089 -2.820 5.444 1.00 89.62 80 ALA A CA 1
ATOM 599 C C . ALA A 1 80 ? -11.302 -4.127 5.298 1.00 89.62 80 ALA A C 1
ATOM 601 O O . ALA A 1 80 ? -10.501 -4.293 4.378 1.00 89.62 80 ALA A O 1
ATOM 602 N N . VAL A 1 81 ? -11.550 -5.067 6.210 1.00 93.06 81 VAL A N 1
ATOM 603 C CA . VAL A 1 81 ? -10.968 -6.416 6.155 1.00 93.06 81 VAL A CA 1
ATOM 604 C C . VAL A 1 81 ? -11.373 -7.118 4.856 1.00 93.06 81 VAL A C 1
ATOM 606 O O . VAL A 1 81 ? -12.513 -6.996 4.410 1.00 93.06 81 VAL A O 1
ATOM 609 N N . GLY A 1 82 ? -10.431 -7.839 4.250 1.00 90.12 82 GLY A N 1
ATOM 610 C CA . GLY A 1 82 ? -10.587 -8.537 2.973 1.00 90.12 82 GLY A CA 1
ATOM 611 C C . GLY A 1 82 ? -10.386 -7.653 1.740 1.00 90.12 82 GLY A C 1
ATOM 612 O O . GLY A 1 82 ? -10.468 -8.147 0.622 1.00 90.12 82 GLY A O 1
ATOM 613 N N . GLN A 1 83 ? -10.122 -6.353 1.902 1.00 92.31 83 GLN A N 1
ATOM 614 C CA . GLN A 1 83 ? -9.820 -5.482 0.768 1.00 92.31 83 GLN A CA 1
ATOM 615 C C . GLN A 1 83 ? -8.345 -5.551 0.385 1.00 92.31 83 GLN A C 1
ATOM 617 O O . GLN A 1 83 ? -7.462 -5.555 1.247 1.00 92.31 83 GLN A O 1
ATOM 622 N N . ARG A 1 84 ? -8.079 -5.522 -0.923 1.00 92.06 84 ARG A N 1
ATOM 623 C CA . ARG A 1 84 ? -6.729 -5.356 -1.459 1.00 92.06 84 ARG A CA 1
ATOM 624 C C . ARG A 1 84 ? -6.423 -3.881 -1.606 1.00 92.06 84 ARG A C 1
ATOM 626 O O . ARG A 1 84 ? -7.198 -3.147 -2.203 1.00 92.06 84 ARG A O 1
ATOM 633 N N . VAL A 1 85 ? -5.301 -3.446 -1.066 1.00 92.44 85 VAL A N 1
ATOM 634 C CA . VAL A 1 85 ? -4.845 -2.062 -1.069 1.00 92.44 85 VAL A CA 1
ATOM 635 C C . VAL A 1 85 ? -3.406 -1.975 -1.542 1.00 92.44 85 VAL A C 1
ATOM 637 O O . VAL A 1 85 ? -2.685 -2.968 -1.562 1.00 92.44 85 VAL A O 1
ATOM 640 N N . VAL A 1 86 ? -2.972 -0.784 -1.938 1.00 91.94 86 VAL A N 1
ATOM 641 C CA . VAL A 1 86 ? -1.571 -0.555 -2.302 1.00 91.94 86 VAL A CA 1
ATOM 642 C C . VAL A 1 86 ? -0.807 -0.073 -1.077 1.00 91.94 86 VAL A C 1
ATOM 644 O O . VAL A 1 86 ? -1.175 0.936 -0.471 1.00 91.94 86 VAL A O 1
ATOM 647 N N . ILE A 1 87 ? 0.251 -0.799 -0.725 1.00 91.62 87 ILE A N 1
ATOM 648 C CA . ILE A 1 87 ? 1.153 -0.474 0.375 1.00 91.62 87 ILE A CA 1
ATOM 649 C C . ILE A 1 87 ? 2.504 -0.063 -0.193 1.00 91.62 87 ILE A C 1
ATOM 651 O O . ILE A 1 87 ? 3.174 -0.846 -0.867 1.00 91.62 87 ILE A O 1
ATOM 655 N N . ALA A 1 88 ? 2.921 1.154 0.130 1.00 91.00 88 ALA A N 1
ATOM 656 C CA . ALA A 1 88 ? 4.305 1.573 0.006 1.00 91.00 88 ALA A CA 1
ATOM 657 C C . ALA A 1 88 ? 5.085 1.003 1.199 1.00 91.00 88 ALA A C 1
ATOM 659 O O . ALA A 1 88 ? 4.801 1.342 2.354 1.00 91.00 88 ALA A O 1
ATOM 660 N N . CYS A 1 89 ? 6.010 0.082 0.927 1.00 89.00 89 CYS A N 1
ATOM 661 C CA . CYS A 1 89 ? 6.871 -0.516 1.946 1.00 89.00 89 CYS A CA 1
ATOM 662 C C . CYS A 1 89 ? 7.999 0.450 2.343 1.00 89.00 89 CYS A C 1
ATOM 664 O O . CYS A 1 89 ? 8.181 1.503 1.735 1.00 89.00 89 CYS A O 1
ATOM 666 N N . GLU A 1 90 ? 8.765 0.104 3.379 1.00 87.38 90 GLU A N 1
ATOM 667 C CA . GLU A 1 90 ? 9.963 0.865 3.751 1.00 87.38 90 GLU A CA 1
ATOM 668 C C . GLU A 1 90 ? 10.925 1.003 2.558 1.00 87.38 90 GLU A C 1
ATOM 670 O O . GLU A 1 90 ? 11.226 0.027 1.874 1.00 87.38 90 GLU A O 1
ATOM 675 N N . GLY A 1 91 ? 11.388 2.226 2.300 1.00 83.12 91 GLY A N 1
ATOM 676 C CA . GLY A 1 91 ? 12.232 2.559 1.152 1.00 83.12 91 GLY A CA 1
ATOM 677 C C . GLY A 1 91 ? 11.464 2.945 -0.116 1.00 83.12 91 GLY A C 1
ATOM 678 O O . GLY A 1 91 ? 12.087 3.425 -1.059 1.00 83.12 91 GLY A O 1
ATOM 679 N N . ALA A 1 92 ? 10.135 2.800 -0.146 1.00 85.00 92 ALA A N 1
ATOM 680 C CA . ALA A 1 92 ? 9.317 3.294 -1.252 1.00 85.00 92 ALA A CA 1
ATOM 681 C C . ALA A 1 92 ? 9.321 4.824 -1.296 1.00 85.00 92 ALA A C 1
ATOM 683 O O . ALA A 1 92 ? 9.210 5.470 -0.256 1.00 85.00 92 ALA A O 1
ATOM 684 N N . VAL A 1 93 ? 9.402 5.413 -2.488 1.00 83.50 93 VAL A N 1
ATOM 685 C CA . VAL A 1 93 ? 9.346 6.870 -2.667 1.00 83.50 93 VAL A CA 1
ATOM 686 C C . VAL A 1 93 ? 7.951 7.261 -3.138 1.00 83.50 93 VAL A C 1
ATOM 688 O O . VAL A 1 93 ? 7.535 6.916 -4.236 1.00 83.50 93 VAL A O 1
ATOM 691 N N . VAL A 1 94 ? 7.217 7.995 -2.308 1.00 83.00 94 VAL A N 1
ATOM 692 C CA . VAL A 1 94 ? 5.878 8.503 -2.609 1.00 83.00 94 VAL A CA 1
ATOM 693 C C . VAL A 1 94 ? 5.977 10.012 -2.803 1.00 83.00 94 VAL A C 1
ATOM 695 O O . VAL A 1 94 ? 6.251 10.736 -1.852 1.00 83.00 94 VAL A O 1
ATOM 698 N N . LYS A 1 95 ? 5.755 10.514 -4.026 1.00 74.38 95 LYS A N 1
ATOM 699 C CA . LYS A 1 95 ? 5.819 11.961 -4.344 1.00 74.38 95 LYS A CA 1
ATOM 700 C C . LYS A 1 95 ? 7.121 12.657 -3.890 1.00 74.38 95 LYS A C 1
ATOM 702 O O . LYS A 1 95 ? 7.104 13.830 -3.529 1.00 74.38 95 LYS A O 1
ATOM 707 N N . GLY A 1 96 ? 8.244 11.940 -3.907 1.00 77.25 96 GLY A N 1
ATOM 708 C CA . GLY A 1 96 ? 9.545 12.452 -3.461 1.00 77.25 96 GLY A CA 1
ATOM 709 C C . GLY A 1 96 ? 9.824 12.307 -1.960 1.00 77.25 96 GLY A C 1
ATOM 710 O O . GLY A 1 96 ? 10.911 12.670 -1.522 1.00 77.25 96 GLY A O 1
ATOM 711 N N . GLU A 1 97 ? 8.899 11.745 -1.175 1.00 79.75 97 GLU A N 1
ATOM 712 C CA . GLU A 1 97 ? 9.137 11.363 0.221 1.00 79.75 97 GLU A CA 1
ATOM 713 C C . GLU A 1 97 ? 9.380 9.858 0.346 1.00 79.75 97 GLU A C 1
ATOM 715 O O . GLU A 1 97 ? 8.578 9.040 -0.106 1.00 79.75 97 GLU A O 1
ATOM 720 N N . THR A 1 98 ? 10.476 9.474 0.999 1.00 84.00 98 THR A N 1
ATOM 721 C CA . THR A 1 98 ? 10.764 8.068 1.289 1.00 84.00 98 THR A CA 1
ATOM 722 C C . THR A 1 98 ? 9.945 7.592 2.484 1.00 84.00 98 THR A C 1
ATOM 724 O O . THR A 1 98 ? 10.018 8.152 3.579 1.00 84.00 98 THR A O 1
ATOM 727 N N . VAL A 1 99 ? 9.203 6.506 2.301 1.00 86.62 99 VAL A N 1
ATOM 728 C CA . VAL A 1 99 ? 8.473 5.831 3.368 1.00 86.62 99 VAL A CA 1
ATOM 729 C C . VAL A 1 99 ? 9.470 5.146 4.292 1.00 86.62 99 VAL A C 1
ATOM 731 O O . VAL A 1 99 ? 10.238 4.277 3.884 1.00 86.62 99 VAL A O 1
ATOM 734 N N . VAL A 1 100 ? 9.436 5.525 5.564 1.00 84.56 100 VAL A N 1
ATOM 735 C CA . VAL A 1 100 ? 10.255 4.932 6.623 1.00 84.56 100 VAL A CA 1
ATOM 736 C C . VAL A 1 100 ? 9.359 4.315 7.683 1.00 84.56 100 VAL A C 1
ATOM 738 O O . VAL A 1 100 ? 8.249 4.794 7.939 1.00 84.56 100 VAL A O 1
ATOM 741 N N . LYS A 1 101 ? 9.839 3.261 8.344 1.00 85.44 101 LYS A N 1
ATOM 742 C CA . LYS A 1 101 ? 9.148 2.719 9.509 1.00 85.44 101 LYS A CA 1
ATOM 743 C C . LYS A 1 101 ? 9.067 3.777 10.607 1.00 85.44 101 LYS A C 1
ATOM 745 O O . LYS A 1 101 ? 10.079 4.290 11.079 1.00 85.44 101 LYS A O 1
ATOM 750 N N . THR A 1 102 ? 7.855 4.054 11.067 1.00 85.69 102 THR A N 1
ATOM 751 C CA . THR A 1 102 ? 7.604 5.044 12.118 1.00 85.69 102 THR A CA 1
ATOM 752 C C . THR A 1 102 ? 6.603 4.520 13.137 1.00 85.69 102 THR A C 1
ATOM 754 O O . THR A 1 102 ? 5.888 3.552 12.890 1.00 85.69 102 THR A O 1
ATOM 757 N N . ASN A 1 103 ? 6.562 5.138 14.313 1.00 85.69 103 ASN A N 1
ATOM 758 C CA . ASN A 1 103 ? 5.562 4.835 15.329 1.00 85.69 103 ASN A CA 1
ATOM 759 C C . ASN A 1 103 ? 4.554 5.978 15.383 1.00 85.69 103 ASN A C 1
ATOM 761 O O . ASN A 1 103 ? 4.860 7.076 15.848 1.00 85.69 103 ASN A O 1
ATOM 765 N N . VAL A 1 104 ? 3.333 5.710 14.932 1.00 83.31 104 VAL A N 1
ATOM 766 C CA . VAL A 1 104 ? 2.252 6.691 14.931 1.00 83.31 104 VAL A CA 1
ATOM 767 C C . VAL A 1 104 ? 1.428 6.481 16.193 1.00 83.31 104 VAL A C 1
ATOM 769 O O . VAL A 1 104 ? 0.736 5.478 16.332 1.00 83.31 104 VAL A O 1
ATOM 772 N N . LYS A 1 105 ? 1.515 7.423 17.142 1.00 81.25 105 LYS A N 1
ATOM 773 C CA . LYS A 1 105 ? 0.720 7.405 18.390 1.00 81.25 105 LYS A CA 1
ATOM 774 C C . LYS A 1 105 ? 0.871 6.105 19.208 1.00 81.25 105 LYS A C 1
ATOM 776 O O . LYS A 1 105 ? -0.073 5.663 19.850 1.00 81.25 105 LYS A O 1
ATOM 781 N N . GLY A 1 106 ? 2.066 5.512 19.201 1.00 81.81 106 GLY A N 1
ATOM 782 C CA . GLY A 1 106 ? 2.366 4.266 19.920 1.00 81.81 106 GLY A CA 1
ATOM 783 C C . GLY A 1 106 ? 2.076 2.985 19.133 1.00 81.81 106 GLY A C 1
ATOM 784 O O . GLY A 1 106 ? 2.346 1.902 19.643 1.00 81.81 106 GLY A O 1
ATOM 785 N N . VAL A 1 107 ? 1.580 3.096 17.896 1.00 85.06 107 VAL A N 1
ATOM 786 C CA . VAL A 1 107 ? 1.376 1.960 16.990 1.00 85.06 107 VAL A CA 1
ATOM 787 C C . VAL A 1 107 ? 2.491 1.935 15.938 1.00 85.06 107 VAL A C 1
ATOM 789 O O . VAL A 1 107 ? 2.724 2.955 15.278 1.00 85.06 107 VAL A O 1
ATOM 792 N N . PRO A 1 108 ? 3.193 0.804 15.752 1.00 86.00 108 PRO A N 1
ATOM 793 C CA . PRO A 1 108 ? 4.198 0.683 14.706 1.00 86.00 108 PRO A CA 1
ATOM 794 C C . PRO A 1 108 ? 3.538 0.681 13.321 1.00 86.00 108 PRO A C 1
ATOM 796 O O . PRO A 1 108 ? 2.621 -0.092 13.067 1.00 86.00 108 PRO A O 1
ATOM 799 N N . SER A 1 109 ? 4.041 1.515 12.412 1.00 88.50 109 SER A N 1
ATOM 800 C CA . SER A 1 109 ? 3.674 1.531 10.995 1.00 88.50 109 SER A CA 1
ATOM 801 C C . SER A 1 109 ? 4.911 1.213 10.160 1.00 88.50 109 SER A C 1
ATOM 803 O O . SER A 1 109 ? 5.888 1.962 10.167 1.00 88.50 109 SER A O 1
ATOM 805 N N . ARG A 1 110 ? 4.886 0.078 9.461 1.00 87.88 110 ARG A N 1
ATOM 806 C CA . ARG A 1 110 ? 5.969 -0.442 8.603 1.00 87.88 110 ARG A CA 1
ATOM 807 C C . ARG A 1 110 ? 5.713 -0.196 7.114 1.00 87.88 110 ARG A C 1
ATOM 809 O O . ARG A 1 110 ? 6.249 -0.893 6.260 1.00 87.88 110 ARG A O 1
ATOM 816 N N . GLY A 1 111 ? 4.859 0.768 6.818 1.00 87.44 111 GLY A N 1
ATOM 817 C CA . GLY A 1 111 ? 4.489 1.158 5.471 1.00 87.44 111 GLY A CA 1
ATOM 818 C C . GLY A 1 111 ? 3.450 2.266 5.509 1.00 87.44 111 GLY A C 1
ATOM 819 O O . GLY A 1 111 ? 3.053 2.730 6.586 1.00 87.44 111 GLY A O 1
ATOM 820 N N . MET A 1 112 ? 3.009 2.667 4.324 1.00 88.94 112 MET A N 1
ATOM 821 C CA . MET A 1 112 ? 1.956 3.653 4.131 1.00 88.94 112 MET A CA 1
ATOM 822 C C . MET A 1 112 ? 0.938 3.123 3.124 1.00 88.94 112 MET A C 1
ATOM 824 O O . MET A 1 112 ? 1.308 2.596 2.076 1.00 88.94 112 MET A O 1
ATOM 828 N N . VAL A 1 113 ? -0.352 3.255 3.442 1.00 91.25 113 VAL A N 1
ATOM 829 C CA . VAL A 1 113 ? -1.415 2.975 2.469 1.00 91.25 113 VAL A CA 1
ATOM 830 C C . VAL A 1 113 ? -1.461 4.117 1.466 1.00 91.25 113 VAL A C 1
ATOM 832 O O . VAL A 1 113 ? -1.632 5.270 1.862 1.00 91.25 113 VAL A O 1
ATOM 835 N N . CYS A 1 114 ? -1.344 3.800 0.182 1.00 89.56 114 CYS A N 1
ATOM 836 C CA . CYS A 1 114 ? -1.355 4.804 -0.872 1.00 89.56 114 CYS A CA 1
ATOM 837 C C . CYS A 1 114 ? -2.779 5.142 -1.320 1.00 89.56 114 CYS A C 1
ATOM 839 O O . CYS A 1 114 ? -3.650 4.275 -1.441 1.00 89.56 114 CYS A O 1
ATOM 841 N N . ASP A 1 115 ? -2.998 6.422 -1.602 1.00 89.75 115 ASP A N 1
ATOM 842 C CA . ASP A 1 115 ? -4.205 6.929 -2.244 1.00 89.75 115 ASP A CA 1
ATOM 843 C C . ASP A 1 115 ? -3.977 7.134 -3.748 1.00 89.75 115 ASP A C 1
ATOM 845 O O . ASP A 1 115 ? -2.854 7.058 -4.253 1.00 89.75 115 ASP A O 1
ATOM 849 N N . SER A 1 116 ? -5.053 7.390 -4.490 1.00 86.44 116 SER A N 1
ATOM 850 C CA . SER A 1 116 ? -4.977 7.562 -5.944 1.00 86.44 116 SER A CA 1
ATOM 851 C C . SER A 1 116 ? -4.060 8.716 -6.343 1.00 86.44 116 SER A C 1
ATOM 853 O O . SER A 1 116 ? -3.385 8.636 -7.360 1.00 86.44 116 SER A O 1
ATOM 855 N N . THR A 1 117 ? -4.010 9.784 -5.544 1.00 83.81 117 THR A N 1
ATOM 856 C CA . THR A 1 117 ? -3.154 10.937 -5.829 1.00 83.81 117 THR A CA 1
ATOM 857 C C . THR A 1 117 ? -1.690 10.619 -5.558 1.00 83.81 117 THR A C 1
ATOM 859 O O . THR A 1 117 ? -0.838 11.127 -6.279 1.00 83.81 117 THR A O 1
ATOM 862 N N . MET A 1 118 ? -1.388 9.801 -4.541 1.00 83.50 118 MET A N 1
ATOM 863 C CA . MET A 1 118 ? -0.035 9.308 -4.253 1.00 83.50 118 MET A CA 1
ATOM 864 C C . MET A 1 118 ? 0.514 8.456 -5.395 1.00 83.50 118 MET A C 1
ATOM 866 O O . MET A 1 118 ? 1.687 8.580 -5.718 1.00 83.50 118 MET A O 1
ATOM 870 N N . LEU A 1 119 ? -0.340 7.642 -6.021 1.00 82.62 119 LEU A N 1
ATOM 871 C CA . LEU A 1 119 ? 0.024 6.801 -7.164 1.00 82.62 119 LEU A CA 1
ATOM 872 C C . LEU A 1 119 ? -0.027 7.538 -8.513 1.00 82.62 119 LEU A C 1
ATOM 874 O O . LEU A 1 119 ? 0.140 6.896 -9.542 1.00 82.62 119 LEU A O 1
ATOM 878 N N . GLY A 1 120 ? -0.340 8.837 -8.545 1.00 81.56 120 GLY A N 1
ATOM 879 C CA . GLY A 1 120 ? -0.487 9.581 -9.804 1.00 81.56 120 GLY A CA 1
ATOM 880 C C . GLY A 1 120 ? -1.707 9.174 -10.645 1.00 81.56 120 GLY A C 1
ATOM 881 O O . GLY A 1 120 ? -1.806 9.520 -11.819 1.00 81.56 120 GLY A O 1
ATOM 882 N N . TRP A 1 121 ? -2.668 8.446 -10.073 1.00 84.00 121 TRP A N 1
ATOM 883 C CA . TRP A 1 121 ? -3.850 7.994 -10.798 1.00 84.00 121 TRP A CA 1
ATOM 884 C C . TRP A 1 121 ? -4.857 9.122 -11.021 1.00 84.00 121 TRP A C 1
ATOM 886 O O . TRP A 1 121 ? -5.260 9.832 -10.096 1.00 84.00 121 TRP A O 1
ATOM 896 N N . ALA A 1 122 ? -5.354 9.217 -12.255 1.00 72.94 122 ALA A N 1
ATOM 897 C CA . ALA A 1 122 ? -6.437 10.122 -12.602 1.00 72.94 122 ALA A CA 1
ATOM 898 C C . ALA A 1 122 ? -7.775 9.636 -12.014 1.00 72.94 122 ALA A C 1
ATOM 900 O O . ALA A 1 122 ? -8.220 8.513 -12.263 1.00 72.94 122 ALA A O 1
ATOM 901 N N . GLY A 1 123 ? -8.443 10.511 -11.261 1.00 65.00 123 GLY A N 1
ATOM 902 C CA . GLY A 1 123 ? -9.759 10.253 -10.680 1.00 65.00 123 GLY A CA 1
ATOM 903 C C . GLY A 1 123 ? -9.697 9.476 -9.364 1.00 65.00 123 GLY A C 1
ATOM 904 O O . GLY A 1 123 ? -9.655 8.249 -9.347 1.00 65.00 123 GLY A O 1
ATOM 905 N N . GLY A 1 124 ? -9.793 10.206 -8.256 1.00 66.06 124 GLY A N 1
ATOM 906 C CA . GLY A 1 124 ? -9.906 9.701 -6.890 1.00 66.06 124 GLY A CA 1
ATOM 907 C C . GLY A 1 124 ? -9.669 10.834 -5.884 1.00 66.06 124 GLY A C 1
ATOM 908 O O . GLY A 1 124 ? -9.265 11.930 -6.273 1.00 66.06 124 GLY A O 1
ATOM 909 N N . GLY A 1 125 ? -10.004 10.608 -4.613 1.00 68.56 125 GLY A N 1
ATOM 910 C CA . GLY A 1 125 ? -9.892 11.619 -3.557 1.00 68.56 125 GLY A CA 1
ATOM 911 C C . GLY A 1 125 ? -8.602 11.465 -2.756 1.00 68.56 125 GLY A C 1
ATOM 912 O O . GLY A 1 125 ? -8.255 10.351 -2.365 1.00 68.56 125 GLY A O 1
ATOM 913 N N . ALA A 1 126 ? -7.916 12.576 -2.477 1.00 72.88 126 ALA A N 1
ATOM 914 C CA . ALA A 1 126 ? -6.804 12.586 -1.528 1.00 72.88 126 ALA A CA 1
ATOM 915 C C . ALA A 1 126 ? -7.278 12.069 -0.156 1.00 72.88 126 ALA A C 1
ATOM 917 O O . ALA A 1 126 ? -8.342 12.466 0.323 1.00 72.88 126 ALA A O 1
ATOM 918 N N . GLY A 1 127 ? -6.501 11.173 0.460 1.00 75.50 127 GLY A N 1
ATOM 919 C CA . GLY A 1 127 ? -6.833 10.577 1.759 1.00 75.50 127 GLY A CA 1
ATOM 920 C C . GLY A 1 127 ? -7.756 9.351 1.721 1.00 75.50 127 GLY A C 1
ATOM 921 O O . GLY A 1 127 ? -8.045 8.796 2.781 1.00 75.50 127 GLY A O 1
ATOM 922 N N . ALA A 1 128 ? -8.194 8.894 0.543 1.00 84.56 128 ALA A N 1
ATOM 923 C CA . ALA A 1 128 ? -8.901 7.622 0.396 1.00 84.56 128 ALA A CA 1
ATOM 924 C C . ALA A 1 128 ? -7.936 6.518 -0.058 1.00 84.56 128 ALA A C 1
ATOM 926 O O . ALA A 1 128 ? -7.312 6.632 -1.111 1.00 84.56 128 ALA A O 1
ATOM 927 N N . ALA A 1 129 ? -7.843 5.430 0.708 1.00 87.50 129 ALA A N 1
ATOM 928 C CA . ALA A 1 129 ? -7.017 4.282 0.350 1.00 87.50 129 ALA A CA 1
ATOM 929 C C . ALA A 1 129 ? -7.434 3.726 -1.014 1.00 87.50 129 ALA A C 1
ATOM 931 O O . ALA A 1 129 ? -8.626 3.558 -1.286 1.00 87.50 129 ALA A O 1
ATOM 932 N N . VAL A 1 130 ? -6.462 3.411 -1.865 1.00 88.88 130 VAL A N 1
ATOM 933 C CA . VAL A 1 130 ? -6.747 2.702 -3.109 1.00 88.88 130 VAL A CA 1
ATOM 934 C C . VAL A 1 130 ? -7.156 1.281 -2.784 1.00 88.88 130 VAL A C 1
ATOM 936 O O . VAL A 1 130 ? -6.358 0.529 -2.234 1.00 88.88 130 VAL A O 1
ATOM 939 N N . VAL A 1 131 ? -8.377 0.916 -3.172 1.00 89.69 131 VAL A N 1
ATOM 940 C CA . VAL A 1 131 ? -8.869 -0.460 -3.108 1.00 89.69 131 VAL A CA 1
ATOM 941 C C . VAL A 1 131 ? -8.818 -1.068 -4.506 1.00 89.69 131 VAL A C 1
ATOM 943 O O . VAL A 1 131 ? -9.380 -0.522 -5.458 1.00 89.69 131 VAL A O 1
ATOM 946 N N . LEU A 1 132 ? -8.115 -2.187 -4.620 1.00 89.00 132 LEU A N 1
ATOM 947 C CA . LEU A 1 132 ? -7.967 -2.995 -5.820 1.00 89.00 132 LEU A CA 1
ATOM 948 C C . LEU A 1 132 ? -8.965 -4.163 -5.809 1.00 89.00 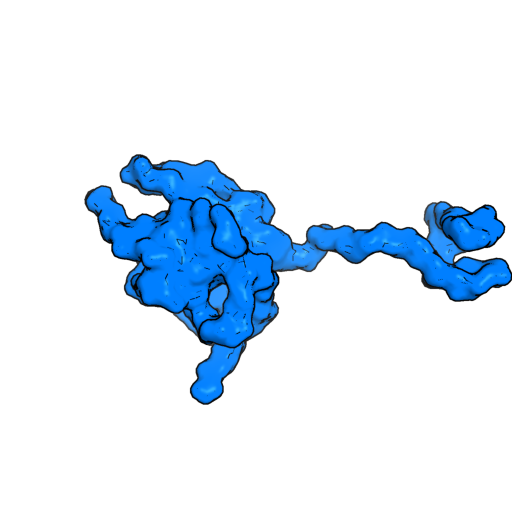132 LEU A C 1
ATOM 950 O O . LEU A 1 132 ? -9.313 -4.667 -4.739 1.00 89.00 132 LEU A O 1
ATOM 954 N N . PRO A 1 133 ? -9.415 -4.624 -6.989 1.00 87.56 133 PRO A N 1
ATOM 955 C CA . PRO A 1 133 ? -10.223 -5.829 -7.092 1.00 87.56 133 PRO A CA 1
ATOM 956 C C . PRO A 1 133 ? -9.409 -7.090 -6.771 1.00 87.56 133 PRO A C 1
ATOM 958 O O . PRO A 1 133 ? -8.182 -7.127 -6.899 1.00 87.56 133 PRO A O 1
ATOM 961 N N . ASP A 1 134 ? -10.122 -8.164 -6.440 1.00 85.62 134 ASP A N 1
ATOM 962 C CA . ASP A 1 134 ? -9.557 -9.472 -6.085 1.00 85.62 134 ASP A CA 1
ATOM 963 C C . ASP A 1 134 ? -8.874 -10.205 -7.265 1.00 85.62 134 ASP A C 1
ATOM 965 O O . ASP A 1 134 ? -8.381 -11.324 -7.148 1.00 85.62 134 ASP A O 1
ATOM 969 N N . SER A 1 135 ? -8.780 -9.563 -8.427 1.00 86.38 135 SER A N 1
ATOM 970 C CA . SER A 1 135 ? -7.970 -10.038 -9.548 1.00 86.38 135 SER A CA 1
ATOM 971 C C . SER A 1 135 ? -6.465 -9.800 -9.351 1.00 86.38 135 SER A C 1
ATOM 973 O O . SER A 1 135 ? -5.662 -10.451 -10.011 1.00 86.38 135 SER A O 1
ATOM 975 N N . TYR A 1 136 ? -6.058 -8.870 -8.476 1.00 87.38 136 TYR A N 1
ATOM 976 C CA . TYR A 1 136 ? -4.645 -8.496 -8.290 1.00 87.38 136 TYR A CA 1
ATOM 977 C C . TYR A 1 136 ? -3.966 -9.311 -7.196 1.00 87.38 136 TYR A C 1
ATOM 979 O O . TYR A 1 136 ? -4.300 -9.144 -6.028 1.00 87.38 136 TYR A O 1
ATOM 987 N N . ALA A 1 137 ? -2.996 -10.155 -7.542 1.00 86.88 137 ALA A N 1
ATOM 988 C CA . ALA A 1 137 ? -2.308 -10.987 -6.560 1.00 86.88 137 ALA A CA 1
ATOM 989 C C . ALA A 1 137 ? -1.536 -10.160 -5.512 1.00 86.88 137 ALA A C 1
ATOM 991 O O . ALA A 1 137 ? -0.883 -9.163 -5.826 1.00 86.88 137 ALA A O 1
ATOM 992 N N . ILE A 1 138 ? -1.597 -10.602 -4.258 1.00 90.94 138 ILE A N 1
ATOM 993 C CA . ILE A 1 138 ? -0.855 -10.009 -3.141 1.00 90.94 138 ILE A CA 1
ATOM 994 C C . ILE A 1 138 ? 0.654 -10.116 -3.419 1.00 90.94 138 ILE A C 1
ATOM 996 O O . ILE A 1 138 ? 1.122 -11.126 -3.938 1.00 90.94 138 ILE A O 1
ATOM 1000 N N . GLY A 1 139 ? 1.408 -9.067 -3.096 1.00 86.56 139 GLY A N 1
ATOM 1001 C CA . GLY A 1 139 ? 2.857 -8.976 -3.302 1.00 86.56 139 GLY A CA 1
ATOM 1002 C C . GLY A 1 139 ? 3.284 -8.551 -4.695 1.00 86.56 139 GLY A C 1
ATOM 1003 O O . GLY A 1 139 ? 4.464 -8.288 -4.916 1.00 86.56 139 GLY A O 1
ATOM 1004 N N . THR A 1 140 ? 2.337 -8.416 -5.621 1.00 86.12 140 THR A N 1
ATOM 1005 C CA . THR A 1 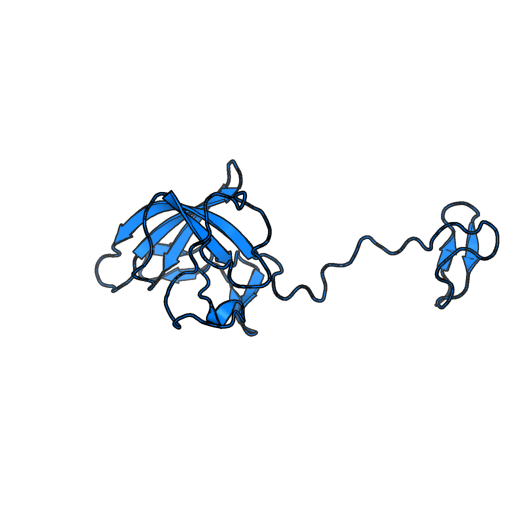140 ? 2.629 -7.891 -6.955 1.00 86.12 140 THR A CA 1
ATOM 1006 C C . THR A 1 140 ? 2.717 -6.369 -6.959 1.00 86.12 140 THR A C 1
ATOM 1008 O O . THR A 1 140 ? 2.250 -5.688 -6.039 1.00 86.12 140 THR A O 1
ATOM 1011 N N . ARG A 1 141 ? 3.333 -5.831 -8.013 1.00 86.12 141 ARG A N 1
ATOM 1012 C CA . ARG A 1 141 ? 3.401 -4.391 -8.263 1.00 86.12 141 ARG A CA 1
ATOM 1013 C C . ARG A 1 141 ? 1.984 -3.828 -8.467 1.00 86.12 141 ARG A C 1
ATOM 1015 O O . ARG A 1 141 ? 1.187 -4.455 -9.172 1.00 86.12 141 ARG A O 1
ATOM 1022 N N . PRO A 1 142 ? 1.653 -2.656 -7.896 1.00 85.19 142 PRO A N 1
ATOM 1023 C CA . PRO A 1 142 ? 0.380 -2.006 -8.178 1.00 85.19 142 PRO A CA 1
ATOM 1024 C C . PRO A 1 142 ? 0.261 -1.629 -9.664 1.00 85.19 142 PRO A C 1
ATOM 1026 O O . PRO A 1 142 ? 1.271 -1.402 -10.334 1.00 85.19 142 PRO A O 1
ATOM 1029 N N . PRO A 1 143 ? -0.965 -1.529 -10.203 1.00 82.81 143 PRO A N 1
ATOM 1030 C CA . PRO A 1 143 ? -1.147 -1.076 -11.573 1.00 82.81 143 PRO A CA 1
ATOM 1031 C C . PRO A 1 143 ? -0.731 0.397 -11.725 1.00 82.81 143 PRO A C 1
ATOM 1033 O O . PRO A 1 143 ? -0.963 1.215 -10.840 1.00 82.81 143 PRO A O 1
ATOM 1036 N N . ALA A 1 144 ? -0.185 0.760 -12.887 1.00 76.75 144 ALA A N 1
ATOM 1037 C CA . ALA A 1 144 ? 0.197 2.143 -13.202 1.00 76.75 144 ALA A CA 1
ATOM 1038 C C . ALA A 1 144 ? -1.011 3.087 -13.397 1.00 76.75 144 ALA A C 1
ATOM 1040 O O . ALA A 1 144 ? -0.863 4.278 -13.654 1.00 76.75 144 ALA A O 1
ATOM 1041 N N . SER A 1 145 ? -2.239 2.570 -13.345 1.00 77.88 145 SER A N 1
ATOM 1042 C CA . SER A 1 145 ? -3.464 3.352 -13.515 1.00 77.88 145 SER A CA 1
ATOM 1043 C C . SER A 1 145 ? -4.617 2.731 -12.745 1.00 77.88 145 SER A C 1
ATOM 1045 O O . SER A 1 145 ? -4.653 1.519 -12.520 1.00 77.88 145 SER A O 1
ATOM 1047 N N . ARG A 1 146 ? -5.597 3.566 -12.382 1.00 75.75 146 ARG A N 1
ATOM 1048 C CA . ARG A 1 146 ? -6.792 3.124 -11.664 1.00 75.75 146 ARG A CA 1
ATOM 1049 C C . ARG A 1 146 ? -7.541 2.061 -12.474 1.00 75.75 146 ARG A C 1
ATOM 1051 O O . ARG A 1 146 ? -7.972 2.372 -13.589 1.00 75.75 146 ARG A O 1
ATOM 1058 N N . PRO A 1 147 ? -7.756 0.845 -11.935 1.00 72.06 147 PRO A N 1
ATOM 1059 C CA . PRO A 1 147 ? -8.590 -0.135 -12.610 1.00 72.06 147 PRO A CA 1
ATOM 1060 C C . PRO A 1 147 ? -10.006 0.433 -12.722 1.00 72.06 147 PRO A C 1
ATOM 1062 O O . PRO A 1 147 ? -10.584 0.890 -11.730 1.00 72.06 147 PRO A O 1
ATOM 1065 N N . ARG A 1 148 ? -10.561 0.450 -13.940 1.00 60.16 148 ARG A N 1
ATOM 1066 C CA . ARG A 1 148 ? -11.976 0.790 -14.114 1.00 60.16 148 ARG A CA 1
ATOM 1067 C C . ARG A 1 148 ? -12.802 -0.284 -13.403 1.00 60.16 148 ARG A C 1
ATOM 1069 O O . ARG A 1 148 ? -12.521 -1.463 -13.626 1.00 60.16 148 ARG A O 1
ATOM 1076 N N . PRO A 1 149 ? -13.791 0.087 -12.572 1.00 55.91 149 PRO A N 1
ATOM 1077 C CA . PRO A 1 149 ? -14.795 -0.882 -12.163 1.00 55.91 149 PRO A CA 1
ATOM 1078 C C . PRO A 1 149 ? -15.446 -1.416 -13.446 1.00 55.91 149 PRO A C 1
ATOM 1080 O O . PRO A 1 149 ? -15.887 -0.615 -14.275 1.00 55.91 149 PRO A O 1
ATOM 1083 N N . GLN A 1 150 ? -15.372 -2.734 -13.653 1.00 48.81 150 GLN A N 1
ATOM 1084 C CA . GLN A 1 150 ? -16.141 -3.406 -14.701 1.00 48.81 150 GLN A CA 1
ATOM 1085 C C . GLN A 1 150 ? -17.623 -3.402 -14.337 1.00 48.81 150 GLN A C 1
ATOM 1087 O O . GLN A 1 150 ? -17.922 -3.479 -13.122 1.00 48.81 150 GLN A O 1
#

Secondary structure (DSSP, 8-state):
--EE-TTT--EE-TT-SB-TTT-PBP---S---SS-TTTTEEEEEEEEEEEPTTSS-EEEEEE-SSS-EEEEEE--SS--TT-EEEEEETT-EETTEEP--EEETTEEESEEEPBTTTTT-SS--TTPBPEEPTTS-TTSPPPSSPPPP-

Mean predicted aligned error: 11.33 Å

Organism: NCBI:txid59799

Nearest PDB structures (foldseek):
  3bu2-assembly1_D  TM=9.185E-01  e=9.454E-08  Staphylococcus saprophyticus subsp. saprophyticus ATCC 15305 = NCTC 7292
  7db7-assembly1_B  TM=9.283E-01  e=9.825E-07  Mycobacterium tuberculosis H37Rv
  7k9m-assembly1_B  TM=9.221E-01  e=1.870E-06  Mycobacterium tuberculosis H37Rv
  6p8t-assembly2_E  TM=9.222E-01  e=3.561E-06  Acinetobac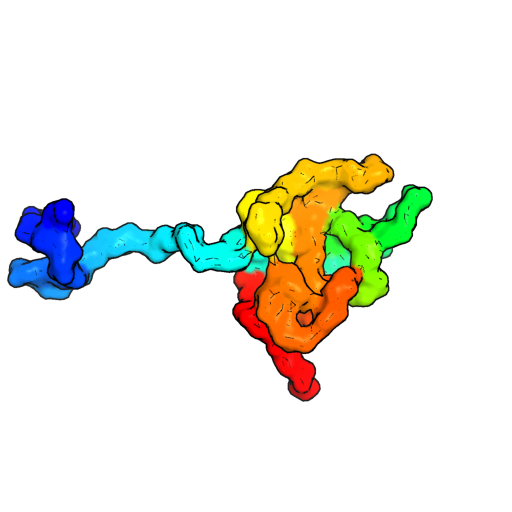ter baumannii ATCC 19606 = CIP 70.34 = JCM 6841
  2rhq-assembly1_B-2  TM=8.414E-01  e=1.061E-04  Staphylococcus haemolyticus